Protein AF-A0A841VCL0-F1 (afdb_monomer)

Secondary structure (DSSP, 8-state):
--------EEEEEEEEEEETTT--EEEEEEEEEE-HHHHH-SEEEEEETTTTEEEEEETTTTEEEE--

Structure (mmCIF, N/CA/C/O backbone):
data_AF-A0A841VCL0-F1
#
_entry.id   AF-A0A841VCL0-F1
#
loop_
_atom_site.group_PDB
_atom_site.id
_atom_site.type_symbol
_atom_site.label_atom_id
_atom_site.label_alt_id
_atom_site.label_comp_id
_atom_site.label_asym_id
_atom_site.label_entity_id
_atom_site.label_seq_id
_atom_site.pdbx_PDB_ins_code
_atom_site.Cartn_x
_atom_site.Cartn_y
_atom_site.Cartn_z
_atom_site.occupancy
_atom_site.B_iso_or_equiv
_atom_site.auth_seq_id
_atom_site.auth_comp_id
_atom_site.auth_asym_id
_atom_site.auth_atom_id
_atom_site.pdbx_PDB_model_num
ATOM 1 N N . MET A 1 1 ? 5.129 0.133 -27.813 1.00 37.53 1 MET A N 1
ATOM 2 C CA . MET A 1 1 ? 5.125 -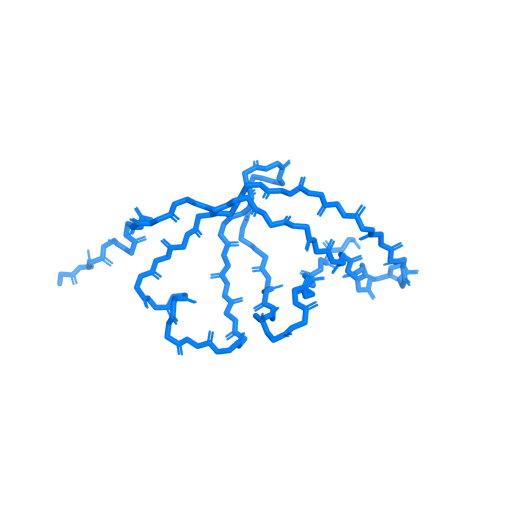1.070 -26.960 1.00 37.53 1 MET A CA 1
ATOM 3 C C . MET A 1 1 ? 4.641 -0.600 -25.608 1.00 37.53 1 MET A C 1
ATOM 5 O O . MET A 1 1 ? 5.258 0.302 -25.061 1.00 37.53 1 MET A O 1
ATOM 9 N N . MET A 1 2 ? 3.459 -1.038 -25.178 1.00 47.94 2 MET A N 1
ATOM 10 C CA . MET A 1 2 ? 2.988 -0.737 -23.829 1.00 47.94 2 MET A CA 1
ATOM 11 C C . MET A 1 2 ? 3.700 -1.740 -22.932 1.00 47.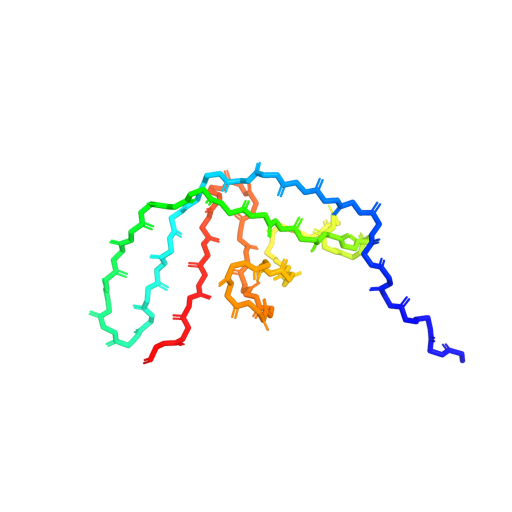94 2 MET A C 1
ATOM 13 O O . MET A 1 2 ? 3.329 -2.910 -22.921 1.00 47.94 2 MET A O 1
ATOM 17 N N . ASP A 1 3 ? 4.787 -1.317 -22.293 1.00 53.47 3 ASP A N 1
ATOM 18 C CA . ASP A 1 3 ? 5.305 -2.028 -21.133 1.00 53.47 3 ASP A CA 1
ATOM 19 C C . ASP A 1 3 ? 4.168 -2.037 -20.110 1.00 53.47 3 ASP A C 1
ATOM 21 O O . ASP A 1 3 ? 3.868 -1.022 -19.482 1.00 53.47 3 ASP A O 1
ATOM 25 N N . GLU A 1 4 ? 3.448 -3.157 -20.031 1.00 58.81 4 GLU A N 1
ATOM 26 C CA . GLU A 1 4 ? 2.618 -3.449 -18.872 1.00 58.81 4 GLU A CA 1
ATOM 27 C C . GLU A 1 4 ? 3.539 -3.316 -17.661 1.00 58.81 4 GLU A C 1
ATOM 29 O O . GLU A 1 4 ? 4.511 -4.066 -17.543 1.00 58.81 4 GLU A O 1
ATOM 34 N N . ASP A 1 5 ? 3.262 -2.327 -16.810 1.00 65.94 5 ASP A N 1
ATOM 35 C CA . ASP A 1 5 ? 3.936 -2.060 -15.538 1.00 65.94 5 ASP A CA 1
ATOM 36 C C . ASP A 1 5 ? 3.655 -3.265 -14.616 1.00 65.94 5 ASP A C 1
ATOM 38 O O . ASP A 1 5 ? 2.798 -3.242 -13.732 1.00 65.94 5 ASP A O 1
ATOM 42 N N . LYS A 1 6 ? 4.298 -4.402 -14.910 1.00 68.38 6 LYS A N 1
ATOM 43 C CA . LYS A 1 6 ? 4.092 -5.645 -14.178 1.00 68.38 6 LYS A CA 1
ATOM 44 C C . LYS A 1 6 ? 4.584 -5.416 -12.755 1.00 68.38 6 LYS A C 1
ATOM 46 O O . LYS A 1 6 ? 5.682 -4.882 -12.575 1.00 68.38 6 LYS A O 1
ATOM 51 N N . PRO A 1 7 ? 3.813 -5.828 -11.739 1.00 72.69 7 PRO A N 1
ATOM 52 C CA . PRO A 1 7 ? 4.259 -5.716 -10.364 1.00 72.69 7 PRO A CA 1
ATOM 53 C C . PRO A 1 7 ? 5.570 -6.487 -10.200 1.00 72.69 7 PRO A C 1
ATOM 55 O O . PRO A 1 7 ? 5.648 -7.683 -10.474 1.00 72.69 7 PRO A O 1
ATOM 58 N N . THR A 1 8 ? 6.616 -5.775 -9.791 1.00 83.62 8 THR A N 1
ATOM 59 C CA . THR A 1 8 ? 7.973 -6.309 -9.663 1.00 83.62 8 THR A CA 1
ATOM 60 C C . THR A 1 8 ? 8.270 -6.763 -8.240 1.00 83.62 8 THR A C 1
ATOM 62 O O . THR A 1 8 ? 9.175 -7.574 -8.040 1.00 83.62 8 THR A O 1
ATOM 65 N N . LYS A 1 9 ? 7.524 -6.265 -7.240 1.00 91.00 9 LYS A N 1
ATOM 66 C CA . LYS A 1 9 ? 7.697 -6.626 -5.825 1.00 91.00 9 LYS A CA 1
ATOM 67 C C . LYS A 1 9 ? 6.378 -6.584 -5.055 1.00 91.00 9 LYS A C 1
ATOM 69 O O . LYS A 1 9 ? 5.630 -5.618 -5.157 1.00 91.00 9 LYS A O 1
ATOM 74 N N . SER A 1 10 ? 6.143 -7.586 -4.212 1.00 94.56 10 SER A N 1
ATOM 75 C CA . SER A 1 10 ? 5.086 -7.577 -3.194 1.00 94.56 10 SER A CA 1
ATOM 76 C C . SER A 1 10 ? 5.664 -7.204 -1.828 1.00 94.56 10 SER A C 1
ATOM 78 O O . SER A 1 10 ? 6.714 -7.727 -1.448 1.00 94.56 10 SER A O 1
ATOM 80 N N . ARG A 1 11 ? 4.984 -6.342 -1.068 1.00 94.75 11 ARG A N 1
ATOM 81 C CA . ARG A 1 11 ? 5.362 -5.991 0.310 1.00 94.75 11 ARG A CA 1
ATOM 82 C C . ARG A 1 11 ? 4.149 -5.967 1.224 1.00 94.75 11 ARG A C 1
ATOM 84 O O . ARG A 1 11 ? 3.083 -5.531 0.811 1.00 94.75 11 ARG A O 1
ATOM 91 N N . VAL A 1 12 ? 4.352 -6.378 2.470 1.00 96.75 12 VAL A N 1
ATOM 92 C CA . VAL A 1 12 ? 3.373 -6.209 3.546 1.00 96.75 12 VAL A CA 1
ATOM 93 C C . VAL A 1 12 ? 3.676 -4.891 4.254 1.00 9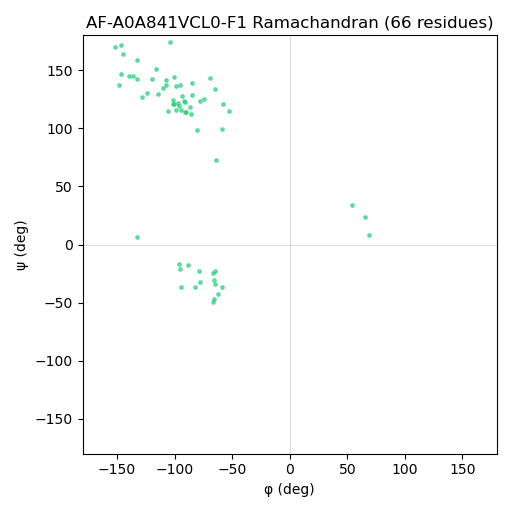6.75 12 VAL A C 1
ATOM 95 O O . VAL A 1 12 ? 4.808 -4.683 4.692 1.00 96.75 12 VAL A O 1
ATOM 98 N N . ILE A 1 13 ? 2.698 -3.991 4.315 1.00 96.12 13 ILE A N 1
ATOM 99 C CA . ILE A 1 13 ? 2.843 -2.637 4.859 1.00 96.12 13 ILE A CA 1
ATOM 100 C C . ILE A 1 13 ? 1.748 -2.402 5.887 1.00 96.12 13 ILE A C 1
ATOM 102 O O . ILE A 1 13 ? 0.571 -2.562 5.579 1.00 96.12 13 ILE A O 1
ATOM 106 N N . THR A 1 14 ? 2.135 -1.986 7.091 1.00 97.50 14 THR A N 1
ATOM 107 C CA . THR A 1 14 ? 1.215 -1.360 8.044 1.00 97.50 14 THR A CA 1
ATOM 108 C C . THR A 1 14 ? 1.177 0.130 7.749 1.00 97.50 14 THR A C 1
ATOM 110 O O . THR A 1 14 ? 2.214 0.793 7.808 1.00 97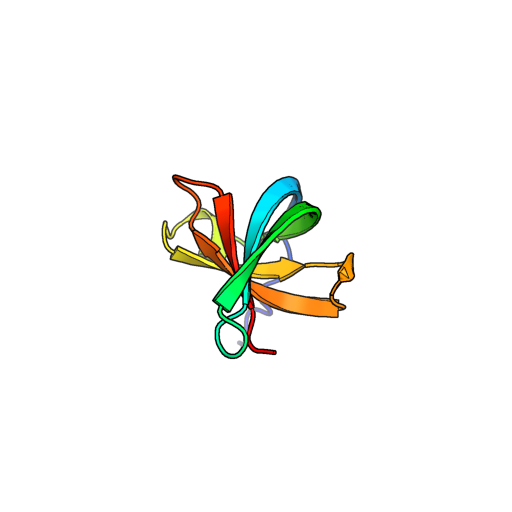.50 14 THR A O 1
ATOM 113 N N . GLY A 1 15 ? 0.003 0.632 7.382 1.00 96.06 15 GLY A N 1
ATOM 114 C CA . GLY A 1 15 ? -0.187 2.030 7.025 1.00 96.06 15 GLY A CA 1
ATOM 115 C C . GLY A 1 15 ? -1.540 2.566 7.461 1.00 96.06 15 GLY A C 1
ATOM 116 O O . GLY A 1 15 ? -2.463 1.809 7.777 1.00 96.06 15 GLY A O 1
ATOM 117 N N . THR A 1 16 ? -1.638 3.889 7.463 1.00 97.56 16 THR A N 1
ATOM 118 C CA . THR A 1 16 ? -2.841 4.614 7.868 1.00 97.56 16 THR A CA 1
ATOM 119 C C . THR A 1 16 ? -3.658 4.973 6.634 1.00 97.56 16 THR A C 1
ATOM 121 O O . THR A 1 16 ? -3.199 5.701 5.753 1.00 97.56 16 THR A O 1
ATOM 124 N N . PHE A 1 17 ? -4.883 4.471 6.573 1.00 96.19 17 PHE A N 1
ATOM 125 C CA . PHE A 1 17 ? -5.847 4.712 5.510 1.00 96.19 17 PHE A CA 1
ATOM 126 C C . PHE A 1 17 ? -6.699 5.917 5.879 1.00 96.19 17 PHE A C 1
ATOM 128 O O . PHE A 1 17 ? -7.453 5.867 6.848 1.00 96.19 17 PHE A O 1
ATOM 135 N N . LYS A 1 18 ? -6.570 6.994 5.103 1.00 94.88 18 LYS A N 1
ATOM 136 C CA . LYS A 1 18 ? -7.368 8.212 5.239 1.00 94.88 18 LYS A CA 1
ATOM 137 C C . LYS A 1 18 ? -8.489 8.193 4.213 1.00 94.88 18 LYS A C 1
ATOM 139 O O . LYS A 1 18 ? -8.236 8.219 3.008 1.00 94.88 18 LYS A O 1
ATOM 144 N N . TYR A 1 19 ? -9.714 8.143 4.708 1.00 91.75 19 TYR A N 1
ATOM 145 C CA . TYR A 1 19 ? -10.932 8.134 3.916 1.00 91.75 19 TYR A CA 1
ATOM 146 C C . TYR A 1 19 ? -11.357 9.566 3.595 1.00 91.75 19 TYR A C 1
ATOM 148 O O . TYR A 1 19 ? -11.689 10.341 4.492 1.00 91.75 19 TYR A O 1
ATOM 156 N N . CYS A 1 20 ? -11.284 9.942 2.320 1.00 86.44 20 CYS A N 1
ATOM 157 C CA . CYS A 1 20 ? -11.418 11.327 1.877 1.00 86.44 20 CYS A CA 1
ATOM 158 C C . CYS A 1 20 ? -12.806 11.925 2.144 1.00 86.44 20 CYS A C 1
ATOM 160 O O . CYS A 1 20 ? -12.890 13.119 2.428 1.00 86.44 20 CYS A O 1
ATOM 162 N N . ASN A 1 21 ? -13.879 11.134 2.057 1.00 87.94 21 ASN A N 1
ATOM 163 C CA . ASN A 1 21 ? -15.245 11.653 2.139 1.00 87.94 21 ASN A CA 1
ATOM 164 C C . ASN A 1 21 ? -15.800 11.586 3.563 1.00 87.94 21 ASN A C 1
ATOM 166 O O . ASN A 1 21 ? -16.497 12.506 3.990 1.00 87.94 21 ASN A O 1
ATOM 170 N N . SER A 1 22 ? -15.463 10.543 4.328 1.00 87.44 22 SER A N 1
ATOM 171 C CA . SER A 1 22 ? -15.867 10.439 5.738 1.00 87.44 22 SER A CA 1
ATOM 172 C C . SER A 1 22 ? -14.897 11.095 6.725 1.00 87.44 22 SER A C 1
ATOM 174 O O . SER A 1 22 ? -15.271 11.332 7.873 1.00 87.44 22 SER A O 1
ATOM 176 N N . GLY A 1 23 ? -13.652 11.369 6.319 1.00 87.00 23 GLY A N 1
ATOM 177 C CA . GLY A 1 23 ? -12.589 11.857 7.206 1.00 87.00 23 GLY A CA 1
ATOM 178 C C . GLY A 1 23 ? -12.108 10.817 8.224 1.00 87.00 23 GLY A C 1
ATOM 179 O O . GLY A 1 23 ? -11.353 11.150 9.137 1.00 87.00 23 GLY A O 1
ATOM 180 N N . ARG A 1 24 ? -12.556 9.562 8.103 1.00 92.44 24 ARG A N 1
ATOM 181 C CA . ARG A 1 24 ? -12.127 8.463 8.968 1.00 92.44 24 ARG A CA 1
ATOM 182 C C . ARG A 1 24 ? -10.667 8.120 8.687 1.00 92.44 24 ARG A C 1
ATOM 184 O O . ARG A 1 24 ? -10.235 8.088 7.537 1.00 92.44 24 ARG A O 1
ATOM 191 N N . GLU A 1 25 ? -9.939 7.779 9.741 1.00 95.12 25 GLU A N 1
ATOM 192 C CA . GLU A 1 25 ? -8.613 7.179 9.633 1.00 95.12 25 GLU A CA 1
ATOM 193 C C . GLU A 1 25 ? -8.608 5.805 10.300 1.00 95.12 25 GLU A C 1
ATOM 195 O O . GLU A 1 25 ? -9.261 5.595 11.326 1.00 95.12 25 GLU A O 1
ATOM 200 N N . GLU A 1 26 ? -7.892 4.853 9.713 1.00 95.06 26 GLU A N 1
ATOM 201 C CA . GLU A 1 26 ? -7.646 3.560 10.345 1.00 95.06 26 GLU A CA 1
ATOM 202 C C . GLU A 1 26 ? -6.279 3.000 9.968 1.00 95.06 26 GLU A C 1
ATOM 204 O O . GLU A 1 26 ? -5.800 3.191 8.853 1.00 95.06 26 GLU A O 1
ATOM 209 N N . GLU A 1 27 ? -5.662 2.278 10.896 1.00 96.75 27 GLU A N 1
ATOM 210 C CA . GLU A 1 27 ? -4.408 1.576 10.648 1.00 96.75 27 GLU A CA 1
ATOM 211 C C . GLU A 1 27 ? -4.702 0.135 10.228 1.00 96.75 27 GLU A C 1
ATOM 213 O O . GLU A 1 27 ? -5.447 -0.585 10.900 1.00 96.75 27 GLU A O 1
ATOM 218 N N . LYS A 1 28 ? -4.127 -0.291 9.101 1.00 95.75 28 LYS A N 1
ATOM 219 C CA . LYS A 1 28 ? -4.257 -1.659 8.592 1.00 95.75 28 LYS A CA 1
ATOM 220 C C . LYS A 1 28 ? -2.935 -2.151 8.024 1.00 95.75 28 LYS A C 1
ATOM 222 O O . LYS A 1 28 ? -2.186 -1.403 7.398 1.00 95.75 28 LYS A O 1
ATOM 227 N N . THR A 1 29 ? -2.686 -3.444 8.202 1.00 97.19 29 THR A N 1
ATOM 228 C CA . THR A 1 29 ? -1.617 -4.162 7.510 1.00 97.19 29 THR A CA 1
ATOM 229 C C . THR A 1 29 ? -2.168 -4.752 6.219 1.00 97.19 29 THR A C 1
ATOM 231 O O . THR A 1 29 ? -3.130 -5.515 6.258 1.00 97.19 29 THR A O 1
ATOM 234 N N . VAL A 1 30 ? -1.564 -4.394 5.087 1.00 96.81 30 VAL A N 1
ATOM 235 C CA . VAL A 1 30 ? -2.008 -4.795 3.747 1.00 96.81 30 VAL A CA 1
ATOM 236 C C . VAL A 1 30 ? -0.861 -5.310 2.894 1.00 96.81 30 VAL A C 1
ATOM 238 O O . VAL A 1 30 ? 0.307 -4.983 3.119 1.00 96.81 30 VAL A O 1
ATOM 241 N N . THR A 1 31 ? -1.203 -6.085 1.874 1.00 97.38 31 THR A N 1
ATOM 242 C CA . THR A 1 31 ? -0.280 -6.532 0.840 1.00 97.38 31 THR A CA 1
ATOM 243 C C . THR A 1 31 ? -0.348 -5.580 -0.349 1.00 97.38 31 THR A C 1
ATOM 245 O O . THR A 1 31 ? -1.359 -5.485 -1.044 1.00 97.38 31 THR A O 1
ATOM 248 N N . CYS A 1 32 ? 0.762 -4.902 -0.623 1.00 96.25 32 CYS A N 1
ATOM 249 C CA . CYS A 1 32 ? 0.906 -3.962 -1.726 1.00 96.25 32 CYS A CA 1
ATOM 250 C C . CYS A 1 32 ? 1.792 -4.543 -2.829 1.00 96.25 32 CYS A C 1
ATOM 252 O O . CYS A 1 32 ? 2.859 -5.106 -2.559 1.00 96.25 32 CYS A O 1
ATOM 254 N N . LEU A 1 33 ? 1.382 -4.349 -4.080 1.00 95.50 33 LEU A N 1
ATOM 255 C CA . LEU A 1 33 ? 2.183 -4.651 -5.258 1.00 95.50 33 LEU A CA 1
ATOM 256 C C . LEU A 1 33 ? 2.797 -3.362 -5.809 1.00 95.50 33 LEU A C 1
ATOM 258 O O . LEU A 1 33 ? 2.099 -2.393 -6.113 1.00 95.50 33 LEU A O 1
ATOM 262 N N . PHE A 1 34 ? 4.118 -3.371 -5.934 1.00 93.75 34 PHE A N 1
ATOM 263 C CA . PHE A 1 34 ? 4.919 -2.257 -6.416 1.00 93.75 34 PHE A CA 1
ATOM 264 C C . PHE A 1 34 ? 5.448 -2.553 -7.806 1.00 93.75 34 PHE A C 1
ATOM 266 O O . PHE A 1 34 ? 5.892 -3.666 -8.093 1.00 93.75 34 PHE A O 1
ATOM 273 N N . THR A 1 35 ? 5.472 -1.520 -8.636 1.00 91.75 35 THR A N 1
ATOM 274 C CA . THR A 1 35 ? 6.198 -1.520 -9.900 1.00 91.75 35 THR A CA 1
ATOM 275 C C . THR A 1 35 ? 7.487 -0.707 -9.781 1.00 91.75 35 THR A C 1
ATOM 277 O O . THR A 1 35 ? 7.734 -0.049 -8.764 1.00 91.75 35 THR A O 1
ATOM 280 N N . GLU A 1 36 ? 8.325 -0.705 -10.821 1.00 89.31 36 GLU A N 1
ATOM 281 C CA . GLU A 1 36 ? 9.530 0.136 -10.832 1.00 89.31 36 GLU A CA 1
ATOM 282 C C . GLU A 1 36 ? 9.209 1.625 -10.687 1.00 89.31 36 GLU A C 1
ATOM 284 O O . GLU A 1 36 ? 9.948 2.3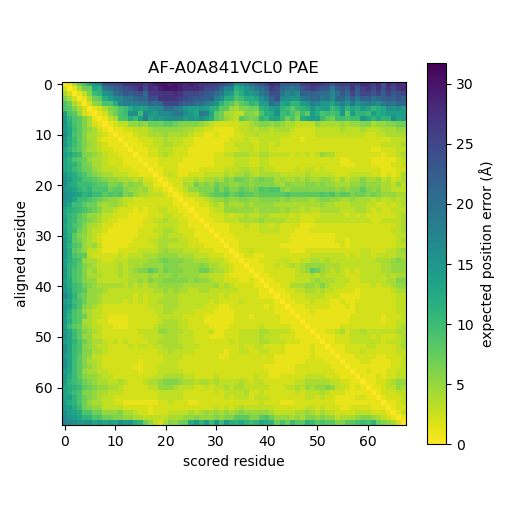67 -10.037 1.00 89.31 36 GLU A O 1
ATOM 289 N N . ARG A 1 37 ? 8.099 2.074 -11.283 1.00 86.56 37 ARG A N 1
ATOM 290 C CA . ARG A 1 37 ? 7.637 3.452 -11.150 1.00 86.56 37 ARG A CA 1
ATOM 291 C C . ARG A 1 37 ? 7.236 3.734 -9.710 1.00 86.56 37 ARG A C 1
ATOM 293 O O . ARG A 1 37 ? 7.688 4.728 -9.141 1.00 86.56 37 ARG A O 1
ATOM 300 N N . SER A 1 38 ? 6.463 2.835 -9.106 1.00 89.50 38 SER A N 1
ATOM 301 C CA . SER A 1 38 ? 6.037 2.991 -7.720 1.00 89.50 38 SER A CA 1
ATOM 302 C C . SER A 1 38 ? 7.188 2.949 -6.740 1.00 89.50 38 SER A C 1
ATOM 304 O O . SER A 1 38 ? 7.062 3.534 -5.683 1.00 89.50 38 SER A O 1
ATOM 306 N N . GLU A 1 39 ? 8.330 2.350 -7.070 1.00 87.44 39 GLU A N 1
ATOM 307 C CA . GLU A 1 39 ? 9.541 2.378 -6.241 1.00 87.44 39 GLU A CA 1
ATOM 308 C C . GLU A 1 39 ? 10.324 3.701 -6.355 1.00 87.44 39 GLU A C 1
ATOM 310 O O . GLU A 1 39 ? 11.009 4.073 -5.404 1.00 87.44 39 GLU A O 1
ATOM 315 N N . LYS A 1 40 ? 10.167 4.464 -7.444 1.00 89.94 40 LYS A N 1
ATOM 316 C CA . LYS A 1 40 ? 10.910 5.718 -7.681 1.00 89.94 40 LYS A CA 1
ATOM 317 C C . LYS A 1 40 ? 10.319 6.945 -6.988 1.00 89.94 40 LYS A C 1
ATOM 319 O O . LYS A 1 40 ? 11.074 7.809 -6.557 1.00 89.94 40 LYS A O 1
ATOM 324 N N . PHE A 1 41 ? 8.993 7.041 -6.895 1.00 90.12 41 PHE A N 1
ATOM 325 C CA . PHE A 1 41 ? 8.320 8.251 -6.406 1.00 90.12 41 PHE A CA 1
ATOM 326 C C . PHE A 1 41 ? 7.872 8.129 -4.953 1.00 90.12 41 PHE A C 1
ATOM 328 O O . PHE A 1 41 ? 7.470 7.055 -4.515 1.00 90.12 41 PHE A O 1
ATOM 335 N N . GLU A 1 42 ? 7.953 9.240 -4.228 1.00 92.88 42 GLU A N 1
ATOM 336 C CA . GLU A 1 42 ? 7.558 9.361 -2.822 1.00 92.88 42 GLU A CA 1
ATOM 337 C C . GLU A 1 42 ? 6.045 9.185 -2.635 1.00 92.88 42 GLU A C 1
ATOM 339 O O . GLU A 1 42 ? 5.594 8.348 -1.856 1.00 92.88 42 GLU A O 1
ATOM 344 N N . LEU A 1 43 ? 5.272 9.918 -3.439 1.00 94.69 43 LEU A N 1
ATOM 345 C CA . LEU A 1 43 ? 3.837 9.742 -3.599 1.00 94.69 43 LEU A CA 1
ATOM 346 C C . LEU A 1 43 ? 3.586 8.967 -4.892 1.00 94.69 43 LEU A C 1
ATOM 348 O O . LEU A 1 43 ? 3.987 9.402 -5.974 1.00 94.69 43 LEU A O 1
ATOM 352 N N . THR A 1 44 ? 2.932 7.817 -4.797 1.00 94.62 44 THR A N 1
ATOM 353 C CA . THR A 1 44 ? 2.709 6.938 -5.948 1.00 94.62 44 THR A CA 1
ATOM 354 C C . THR A 1 44 ? 1.379 6.201 -5.847 1.00 94.62 44 THR A C 1
ATOM 356 O O . THR A 1 44 ? 0.720 6.244 -4.817 1.00 94.62 44 THR A O 1
ATOM 359 N N . LYS A 1 45 ? 0.979 5.504 -6.912 1.00 94.56 45 LYS A N 1
ATOM 360 C CA . LYS A 1 45 ? -0.095 4.511 -6.855 1.00 94.56 45 LYS A CA 1
ATOM 361 C C . LYS A 1 45 ? 0.491 3.117 -6.659 1.00 94.56 45 LYS A C 1
ATOM 363 O O . LYS A 1 45 ? 1.507 2.778 -7.271 1.00 94.56 45 LYS A O 1
ATOM 368 N N . VAL A 1 46 ? -0.126 2.333 -5.786 1.00 94.94 46 VAL A N 1
ATOM 369 C CA . VAL A 1 46 ? 0.203 0.919 -5.561 1.00 94.94 46 VAL A CA 1
ATOM 370 C C . VAL A 1 46 ? -1.081 0.111 -5.563 1.00 94.94 46 VAL A C 1
ATOM 372 O O . VAL A 1 46 ? -2.103 0.577 -5.062 1.00 94.94 46 VAL A O 1
ATOM 375 N N . TYR A 1 47 ? -1.034 -1.096 -6.117 1.00 95.00 47 TYR A N 1
ATOM 376 C CA . TYR A 1 47 ? -2.171 -2.005 -6.049 1.00 95.00 47 TYR A CA 1
ATOM 377 C C . TYR A 1 47 ? -2.215 -2.657 -4.667 1.00 95.00 47 TYR A C 1
ATOM 379 O O . TYR A 1 47 ? -1.235 -3.280 -4.254 1.00 95.00 47 TYR A O 1
ATOM 387 N N . VAL A 1 48 ? -3.334 -2.514 -3.959 1.00 95.75 48 VAL A N 1
ATOM 388 C CA . VAL A 1 48 ? -3.535 -3.068 -2.616 1.00 95.75 48 VAL A CA 1
ATOM 389 C C . VAL A 1 48 ? -4.459 -4.276 -2.718 1.00 95.75 48 VAL A C 1
ATOM 391 O O . VAL A 1 48 ? -5.621 -4.149 -3.105 1.00 95.75 48 VAL A O 1
ATOM 394 N N . VAL A 1 49 ? -3.937 -5.460 -2.397 1.00 95.00 49 VAL A N 1
ATOM 395 C CA . VAL A 1 49 ? -4.597 -6.747 -2.669 1.00 95.00 49 VAL A CA 1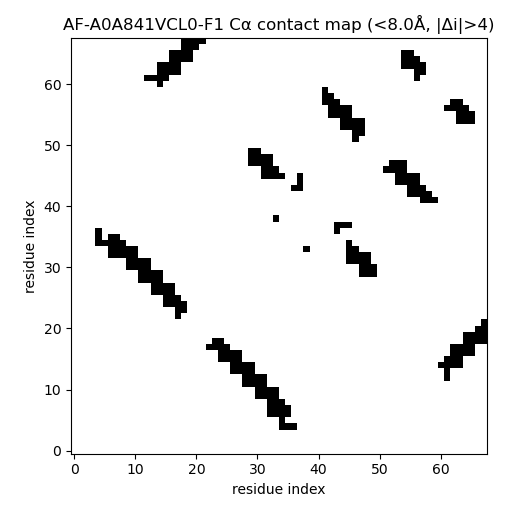
ATOM 396 C C . VAL A 1 49 ? -5.930 -6.865 -1.934 1.00 95.00 49 VAL A C 1
ATOM 398 O O . VAL A 1 49 ? -6.919 -7.280 -2.530 1.00 95.00 49 VAL A O 1
ATOM 401 N N . GLU A 1 50 ? -5.980 -6.449 -0.671 1.00 94.38 50 GLU A N 1
ATOM 402 C CA . GLU A 1 50 ? -7.166 -6.524 0.185 1.00 94.38 50 GLU A CA 1
ATOM 403 C C . GLU A 1 50 ? -8.301 -5.602 -0.291 1.00 94.38 50 GLU A C 1
ATOM 405 O O . GLU A 1 50 ? -9.467 -5.874 -0.014 1.00 94.38 50 GLU A O 1
ATOM 410 N N . PHE A 1 51 ? -7.974 -4.535 -1.027 1.00 90.94 51 PHE A N 1
ATOM 411 C CA . PHE A 1 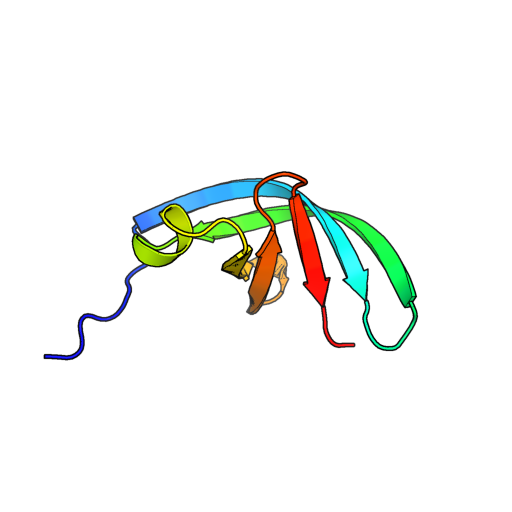51 ? -8.949 -3.604 -1.604 1.00 90.94 51 PHE A CA 1
ATOM 412 C C . PHE A 1 51 ? -9.289 -3.933 -3.063 1.00 90.94 51 PHE A C 1
ATOM 414 O O . PHE A 1 51 ? -10.287 -3.444 -3.587 1.00 90.94 51 PHE A O 1
ATOM 421 N N . GLY A 1 52 ? -8.469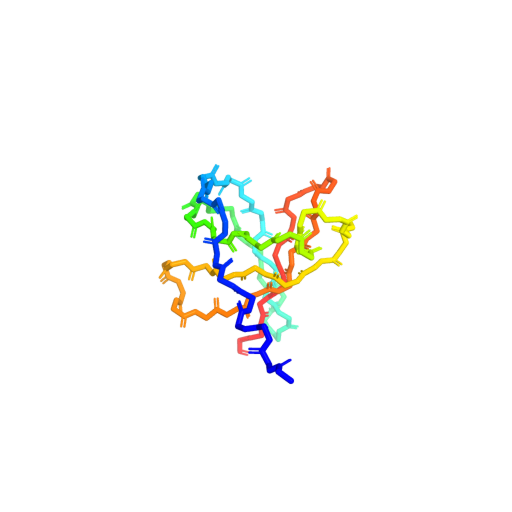 -4.750 -3.732 1.00 93.69 52 GLY A N 1
ATOM 422 C CA . GLY A 1 52 ? -8.653 -5.106 -5.137 1.00 93.69 52 GLY A CA 1
ATOM 423 C C . GLY A 1 52 ? -8.493 -3.927 -6.104 1.00 93.69 52 GLY A C 1
ATOM 424 O O . GLY A 1 52 ? -9.064 -3.950 -7.194 1.00 93.69 52 GLY A O 1
ATOM 425 N N . CYS A 1 53 ? -7.772 -2.872 -5.711 1.00 93.56 53 CYS A N 1
ATOM 426 C CA . CYS A 1 53 ? -7.620 -1.655 -6.508 1.00 93.56 53 CYS A CA 1
ATOM 427 C C . CYS A 1 53 ? -6.294 -0.926 -6.235 1.00 93.56 53 CYS A C 1
ATOM 429 O O . CYS A 1 53 ? -5.554 -1.250 -5.304 1.00 93.56 53 CYS A O 1
ATOM 431 N N . GLU A 1 54 ? -5.986 0.070 -7.068 1.00 94.25 54 GLU A N 1
ATOM 432 C CA . GLU A 1 54 ? -4.854 0.969 -6.846 1.00 94.25 54 GLU A CA 1
ATOM 433 C C . GLU A 1 54 ? -5.228 2.121 -5.913 1.00 94.25 54 GLU A C 1
ATOM 435 O O . GLU A 1 54 ? -6.183 2.856 -6.171 1.00 94.25 54 GLU A O 1
ATOM 440 N N . LEU A 1 55 ? -4.417 2.329 -4.878 1.00 95.06 55 LEU A N 1
ATOM 441 C CA . LEU A 1 55 ? -4.551 3.436 -3.937 1.00 95.06 55 LEU A CA 1
ATOM 442 C C . LEU A 1 55 ? -3.335 4.358 -4.017 1.00 95.06 55 LEU A C 1
ATOM 444 O O . LEU A 1 55 ? -2.227 3.926 -4.348 1.00 95.06 55 LEU A O 1
ATOM 448 N N . ILE A 1 56 ? -3.546 5.642 -3.717 1.00 95.44 56 ILE A N 1
ATOM 449 C CA . ILE A 1 56 ? -2.440 6.593 -3.580 1.00 95.44 56 ILE A CA 1
ATOM 450 C C . ILE A 1 56 ? -1.752 6.304 -2.250 1.00 95.44 56 ILE A C 1
ATOM 452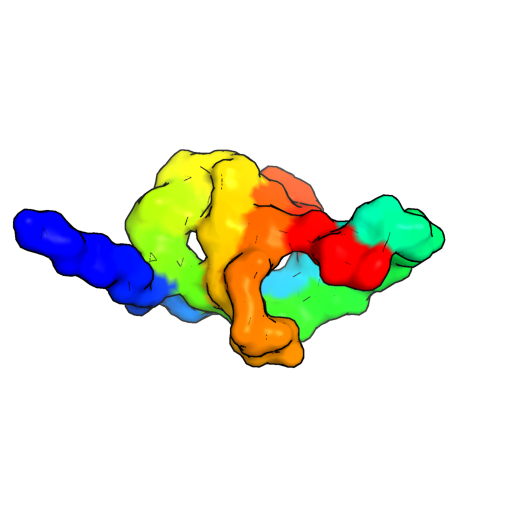 O O . ILE A 1 56 ? -2.399 6.309 -1.207 1.00 95.44 56 ILE A O 1
ATOM 456 N N . PHE A 1 57 ? -0.450 6.073 -2.311 1.00 96.31 57 PHE A N 1
ATOM 457 C CA . PHE A 1 57 ? 0.407 5.711 -1.198 1.00 96.31 57 PHE A CA 1
ATOM 458 C C . PHE A 1 57 ? 1.564 6.702 -1.073 1.00 96.31 57 PHE A C 1
ATOM 460 O O . PHE A 1 57 ? 2.255 6.991 -2.056 1.00 96.31 57 PHE A O 1
ATOM 467 N N . CYS A 1 58 ? 1.766 7.207 0.139 1.00 95.62 58 CYS A N 1
ATOM 468 C CA . CYS A 1 58 ? 2.895 8.037 0.531 1.00 95.62 58 CYS A CA 1
ATOM 469 C C . CYS A 1 58 ? 3.910 7.175 1.295 1.00 95.62 58 CYS A C 1
ATOM 471 O O . CYS A 1 58 ? 3.571 6.550 2.297 1.00 95.62 58 CYS A O 1
ATOM 473 N N . LYS A 1 59 ? 5.149 7.092 0.802 1.00 92.69 59 LYS A N 1
ATOM 474 C CA . LYS A 1 59 ? 6.163 6.160 1.327 1.00 92.69 59 LYS A CA 1
ATOM 475 C C . LYS A 1 59 ? 6.826 6.590 2.626 1.00 92.69 59 LYS A C 1
ATOM 477 O O . LYS A 1 59 ? 7.252 5.735 3.393 1.00 92.69 59 LYS A O 1
ATOM 482 N N . SER A 1 60 ? 6.990 7.887 2.829 1.00 93.12 60 SER A N 1
ATOM 483 C CA . SER A 1 60 ? 7.719 8.466 3.961 1.00 93.12 60 SER A CA 1
ATOM 484 C C . SER A 1 60 ? 7.014 8.195 5.275 1.00 93.12 60 SER A C 1
ATOM 486 O O . SER A 1 60 ? 7.674 8.058 6.301 1.00 93.12 60 SER A O 1
ATOM 488 N N . ASP A 1 61 ? 5.689 8.100 5.239 1.00 93.94 61 ASP A N 1
ATOM 489 C CA . ASP A 1 61 ? 4.835 7.993 6.415 1.00 93.94 61 ASP A CA 1
ATOM 490 C C . ASP A 1 61 ? 3.782 6.877 6.309 1.00 93.94 61 ASP A C 1
ATOM 492 O O . ASP A 1 61 ? 2.949 6.722 7.198 1.00 93.94 61 ASP A O 1
ATOM 496 N N . ASN A 1 62 ? 3.848 6.067 5.251 1.00 95.00 62 ASN A N 1
ATOM 497 C CA . ASN A 1 62 ? 2.950 4.951 4.971 1.00 95.00 62 ASN A CA 1
ATOM 498 C C . ASN A 1 62 ? 1.452 5.316 4.964 1.00 95.00 62 ASN A C 1
ATOM 500 O O . ASN A 1 62 ? 0.612 4.493 5.344 1.00 95.00 62 ASN A O 1
ATOM 504 N N . HIS A 1 63 ? 1.086 6.520 4.522 1.00 96.12 63 HIS A N 1
ATOM 505 C CA . HIS A 1 63 ? -0.323 6.889 4.382 1.00 96.12 63 HIS A CA 1
ATOM 506 C C . HIS A 1 63 ? -0.922 6.437 3.052 1.00 96.12 63 HIS A C 1
ATOM 508 O O . HIS A 1 63 ? -0.327 6.605 1.985 1.00 96.12 63 HIS A O 1
ATOM 514 N N . PHE A 1 64 ? -2.154 5.940 3.118 1.00 96.31 64 PHE A N 1
ATOM 515 C CA . PHE A 1 64 ? -2.990 5.638 1.964 1.00 96.31 64 PHE A CA 1
ATOM 516 C C . PHE A 1 64 ? -4.148 6.629 1.887 1.00 96.31 64 PHE A C 1
ATOM 518 O O . PHE A 1 64 ? -4.817 6.881 2.888 1.00 96.31 64 PHE A O 1
ATOM 525 N N . LEU A 1 65 ? -4.418 7.164 0.696 1.00 93.44 65 LEU A N 1
ATOM 526 C CA . LEU A 1 65 ? -5.629 7.944 0.436 1.00 93.44 65 LEU A CA 1
ATOM 527 C C . LEU A 1 65 ? -6.677 7.039 -0.202 1.00 93.44 65 LEU A C 1
ATOM 529 O O . LEU A 1 65 ? -6.445 6.464 -1.271 1.00 93.44 65 LEU A O 1
ATOM 533 N N . VAL A 1 66 ? -7.829 6.940 0.451 1.00 90.56 66 VAL A N 1
ATOM 534 C CA . VAL A 1 66 ? -8.963 6.136 0.007 1.00 90.56 66 VAL A CA 1
ATOM 535 C C . VAL A 1 66 ? -10.113 7.065 -0.324 1.00 90.56 66 VAL A C 1
ATOM 537 O O . VAL A 1 66 ? -10.477 7.924 0.472 1.00 90.56 66 VAL A O 1
ATOM 540 N N . ASN A 1 67 ? -10.693 6.887 -1.502 1.00 82.56 67 ASN A N 1
ATOM 541 C CA . ASN A 1 67 ? -11.944 7.542 -1.849 1.00 82.56 67 ASN A CA 1
ATOM 542 C C . ASN A 1 67 ? -13.094 6.610 -1.435 1.00 82.56 67 ASN A C 1
ATOM 544 O O . ASN A 1 67 ? -13.176 5.513 -1.990 1.00 82.56 67 ASN A O 1
ATOM 548 N N . ASP A 1 68 ? -13.912 7.005 -0.456 1.00 74.69 68 ASP A N 1
ATOM 549 C CA . ASP A 1 68 ? -15.083 6.254 0.039 1.00 74.69 68 ASP A CA 1
ATOM 550 C C . ASP A 1 68 ? -16.432 6.834 -0.371 1.00 74.69 68 ASP A C 1
ATOM 552 O O . ASP A 1 68 ? -16.680 8.018 -0.086 1.00 74.69 68 ASP A O 1
#

Foldseek 3Di:
DPPPQPQPDKDWDFAWEQEPPVRDIDTDTWIWGDGPVNVPDQWDWIQTVVVRGIWTAGNVHGYTYDHD

Radius of gyration: 12.03 Å; Cα contacts (8 Å, |Δi|>4): 140; chains: 1; bounding box: 27×19×38 Å

Sequence (68 aa):
MMDEDKPTKSRVITGTFKYCNSGREEEKTVTCLFTERSEKFELTKVYVVEFGCELIFCKSDNHFLVND

pLDDT: mean 89.35, std 11.98, range [37.53, 97.56]

Solvent-accessible surface area (backbone atoms only — not comparable to full-atom values): 3926 Å² total; per-residue (Å²): 132,83,78,74,81,57,67,74,46,78,45,81,44,73,28,39,38,37,28,69,69,78,69,48,73,47,79,47,77,44,47,34,36,30,27,73,67,38,70,72,41,60,70,30,61,32,38,31,62,90,75,73,44,74,34,44,36,33,66,91,76,33,37,33,53,38,88,106

Mean predicted aligned error: 4.96 Å

Nearest PDB structures (foldseek):
  3c0u-assembly2_A  TM=5.271E-01  e=7.493E+00  Escherichia coli K-12